Protein AF-A0A1G2KPU4-F1 (afdb_monomer_lite)

Radius of gyration: 21.18 Å; chains: 1; bounding box: 61×31×58 Å

Organism: NCBI:txid1802271

Secondary structure (DSSP, 8-state):
--EEEE-TTT--EEEE-HHHHHHHHHHT-PPPSS-HHHHHHHHHTT--SS--EEEE-TTT--EEEESS-SSS---EE-HHHHTSSSS-TTTT-----TTS-HHHHHHHHHHHS-EESSSEETTT-SS-TT-SSEE-SSSEE-SSSEES-SSEE--SSEES-SS-B--SSEES---

Structure (mmCIF, N/CA/C/O backbone):
data_AF-A0A1G2KPU4-F1
#
_entry.id   AF-A0A1G2KPU4-F1
#
loop_
_atom_site.group_PDB
_atom_site.id
_atom_site.type_symbol
_atom_site.label_atom_id
_atom_site.label_alt_id
_atom_site.label_comp_id
_atom_site.label_asym_id
_atom_site.label_entity_id
_atom_site.label_seq_id
_atom_site.pdbx_PDB_ins_code
_atom_site.Cartn_x
_atom_site.Cartn_y
_atom_site.Cartn_z
_atom_site.occupancy
_atom_site.B_iso_or_equiv
_atom_site.auth_seq_id
_atom_site.auth_comp_id
_atom_site.auth_asym_id
_atom_site.auth_atom_id
_atom_site.pdbx_PDB_model_num
ATOM 1 N N . MET A 1 1 ? -15.987 7.157 34.350 1.00 72.62 1 MET A N 1
ATOM 2 C CA . MET A 1 1 ? -16.069 5.725 34.696 1.00 72.62 1 MET A CA 1
ATOM 3 C C . MET A 1 1 ? -15.668 4.967 33.454 1.00 72.62 1 MET A C 1
ATOM 5 O O . MET A 1 1 ? -15.954 5.446 32.362 1.00 72.62 1 MET A O 1
ATOM 9 N N . ASP A 1 2 ? -14.951 3.875 33.635 1.00 86.25 2 ASP A N 1
ATOM 10 C CA . ASP A 1 2 ? -14.653 2.893 32.603 1.00 86.25 2 ASP A CA 1
ATOM 11 C C . ASP A 1 2 ? -15.949 2.252 32.074 1.00 86.25 2 ASP A C 1
ATOM 13 O O . ASP A 1 2 ? -16.926 2.089 32.810 1.00 86.25 2 ASP A O 1
ATOM 17 N N . GLU A 1 3 ? -15.985 1.920 30.781 1.00 93.69 3 GLU A N 1
ATOM 18 C CA . GLU A 1 3 ? -17.122 1.233 30.157 1.00 93.69 3 GLU A CA 1
ATOM 19 C C . GLU A 1 3 ? -16.647 -0.071 29.510 1.00 93.69 3 GLU A C 1
ATOM 21 O O . GLU A 1 3 ? -15.877 -0.061 28.548 1.00 93.69 3 GLU A O 1
ATOM 26 N N . THR A 1 4 ? -17.127 -1.211 30.010 1.00 95.25 4 THR A N 1
ATOM 27 C CA . THR A 1 4 ? -16.869 -2.514 29.383 1.00 95.25 4 THR A CA 1
ATOM 28 C C . THR A 1 4 ? -17.878 -2.771 28.265 1.00 95.25 4 THR A C 1
ATOM 30 O O . THR A 1 4 ? -19.088 -2.705 28.483 1.00 95.25 4 THR A O 1
ATOM 33 N N . ARG A 1 5 ? -17.389 -3.103 27.064 1.00 95.06 5 ARG A N 1
ATOM 34 C CA . ARG A 1 5 ? -18.209 -3.423 25.885 1.00 95.06 5 ARG A CA 1
ATOM 35 C C . ARG A 1 5 ? -17.838 -4.764 25.267 1.00 95.06 5 ARG A C 1
ATOM 37 O O . ARG A 1 5 ? -16.670 -5.135 25.209 1.00 95.06 5 ARG A O 1
ATOM 44 N N . VAL A 1 6 ? -18.825 -5.428 24.669 1.00 97.56 6 VAL A N 1
ATOM 45 C CA . VAL A 1 6 ? -18.619 -6.634 23.854 1.00 97.56 6 VAL A CA 1
ATOM 46 C C . VAL A 1 6 ? -18.159 -6.241 22.443 1.00 97.56 6 VAL A C 1
ATOM 48 O O . VAL A 1 6 ? -18.833 -5.484 21.740 1.00 97.56 6 VAL A O 1
ATOM 51 N N . CYS A 1 7 ? -17.032 -6.780 21.977 1.00 97.06 7 CYS A N 1
ATOM 52 C CA . CYS A 1 7 ? -16.531 -6.553 20.620 1.00 97.06 7 CYS A CA 1
ATOM 53 C C . CYS A 1 7 ? -17.465 -7.158 19.558 1.00 97.06 7 CYS A C 1
ATOM 55 O O . CYS A 1 7 ? -17.700 -8.368 19.534 1.00 97.06 7 CYS A O 1
ATOM 57 N N . GLN A 1 8 ? -17.918 -6.348 18.595 1.00 96.62 8 GLN A N 1
ATOM 58 C CA . GLN A 1 8 ? -18.812 -6.804 17.524 1.00 96.62 8 GLN A CA 1
ATOM 59 C C . GLN A 1 8 ? -18.224 -7.932 16.656 1.00 96.62 8 GLN A C 1
ATOM 61 O O . GLN A 1 8 ? -19.001 -8.741 16.146 1.00 96.62 8 GLN A O 1
ATOM 66 N N . ASN A 1 9 ? -16.893 -8.026 16.518 1.00 96.06 9 ASN A N 1
ATOM 67 C CA . ASN A 1 9 ? -16.217 -9.085 15.754 1.00 96.06 9 ASN A CA 1
ATOM 68 C C . ASN A 1 9 ? -16.028 -10.369 16.575 1.00 96.06 9 ASN A C 1
ATOM 70 O O . ASN A 1 9 ? -16.737 -11.348 16.379 1.00 96.06 9 ASN A O 1
ATOM 74 N N . CYS A 1 10 ? -15.069 -10.354 17.507 1.00 96.31 10 CYS A N 1
ATOM 75 C CA . CYS A 1 10 ? -14.606 -11.543 18.221 1.00 96.31 10 CYS A CA 1
ATOM 76 C C . CYS A 1 10 ? -15.441 -11.901 19.458 1.00 96.31 10 CYS A C 1
ATOM 78 O O . CYS A 1 10 ? -15.116 -12.875 20.128 1.00 96.31 10 CYS A O 1
ATOM 80 N N . LYS A 1 11 ? -16.476 -11.110 19.780 1.00 97.38 11 LYS A N 1
ATOM 81 C CA . LYS A 1 11 ? -17.383 -11.287 20.932 1.00 97.38 11 LYS A CA 1
ATOM 82 C C . LYS A 1 11 ? -16.705 -11.310 22.312 1.00 97.38 11 LYS A C 1
ATOM 84 O O . LYS A 1 11 ? -17.362 -11.620 23.293 1.00 97.38 11 LYS A O 1
ATOM 89 N N . LYS A 1 12 ? -15.418 -10.952 22.390 1.00 97.00 12 LYS A N 1
ATOM 90 C CA . LYS A 1 12 ? -14.693 -10.722 23.646 1.00 97.00 12 LYS A CA 1
ATOM 91 C C . LYS A 1 12 ? -15.025 -9.343 24.208 1.00 97.00 12 LYS A C 1
ATOM 93 O O . LYS A 1 12 ? -15.200 -8.397 23.434 1.00 97.00 12 LYS A O 1
ATOM 98 N N . ASP A 1 13 ? -15.017 -9.232 25.526 1.00 97.44 13 ASP A N 1
ATOM 99 C CA . ASP A 1 13 ? -15.120 -7.952 26.218 1.00 97.44 13 ASP A CA 1
ATOM 100 C C . ASP A 1 13 ? -13.850 -7.114 26.036 1.00 97.44 13 ASP A C 1
ATOM 102 O O . ASP A 1 13 ? -12.745 -7.637 25.856 1.00 97.44 13 ASP A O 1
ATOM 106 N N . PHE A 1 14 ? -14.014 -5.795 26.056 1.00 96.81 14 PHE A N 1
ATOM 107 C CA . PHE A 1 14 ? -12.927 -4.828 26.116 1.00 96.81 14 PHE A CA 1
ATOM 108 C C . PHE A 1 14 ? -13.372 -3.594 26.903 1.00 96.81 14 PHE A C 1
ATOM 110 O O . PHE A 1 14 ? -14.533 -3.191 26.835 1.00 96.81 14 PHE A O 1
ATOM 117 N N . VAL A 1 15 ? -12.437 -2.998 27.637 1.00 96.00 15 VAL A N 1
ATOM 118 C CA . VAL A 1 15 ? -12.658 -1.765 28.396 1.00 96.00 15 VAL A CA 1
ATOM 119 C C . VAL A 1 15 ? -12.405 -0.558 27.490 1.00 96.00 15 VAL A C 1
ATOM 121 O O . VAL A 1 15 ? -11.529 -0.596 26.619 1.00 96.00 15 VAL A O 1
ATOM 124 N N . ILE A 1 16 ? -13.200 0.492 27.676 1.00 94.12 16 ILE A N 1
ATOM 125 C CA . ILE A 1 16 ? -12.933 1.849 27.200 1.00 94.12 16 ILE A CA 1
ATOM 126 C C . ILE A 1 16 ? -12.652 2.695 28.439 1.00 94.12 16 ILE A C 1
ATOM 128 O O . ILE A 1 16 ? -13.502 2.789 29.329 1.00 94.12 16 ILE A O 1
ATOM 132 N N . GLU A 1 17 ? -11.460 3.280 28.501 1.00 94.25 17 GLU A N 1
ATOM 133 C CA . GLU A 1 17 ? -11.022 4.061 29.658 1.00 94.25 17 GLU A CA 1
ATOM 134 C C . GLU A 1 17 ? -11.711 5.440 29.694 1.00 94.25 17 GLU A C 1
ATOM 136 O O . GLU A 1 17 ? -12.106 5.961 28.647 1.00 94.25 17 GLU A O 1
ATOM 141 N N . PRO A 1 18 ? -11.834 6.100 30.861 1.00 93.44 18 PRO A N 1
ATOM 142 C CA . PRO A 1 18 ? -12.379 7.459 30.946 1.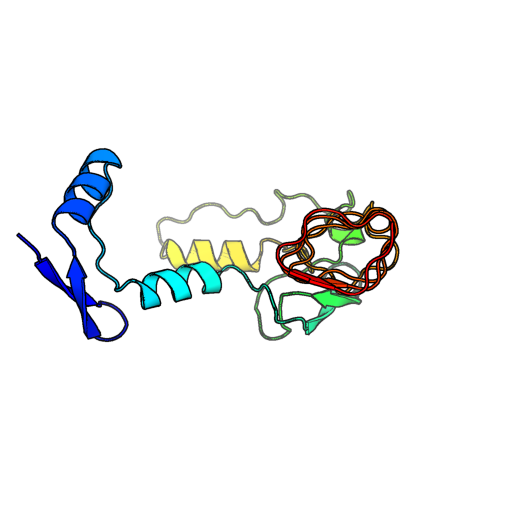00 93.44 18 PRO A CA 1
ATOM 143 C C . PRO A 1 18 ? -11.703 8.455 29.985 1.00 93.44 18 PRO A C 1
ATOM 145 O O . PRO A 1 18 ? -12.382 9.272 29.361 1.00 93.44 18 PRO A O 1
ATOM 148 N N . ASP A 1 19 ? -10.384 8.342 29.816 1.00 94.12 19 ASP A N 1
ATOM 149 C CA . ASP A 1 19 ? -9.586 9.214 28.949 1.00 94.12 19 ASP A CA 1
ATOM 150 C C . ASP A 1 19 ? -9.819 8.944 27.450 1.00 94.12 19 ASP A C 1
ATOM 152 O O . ASP A 1 19 ? -9.744 9.868 26.634 1.00 94.12 19 ASP A O 1
ATOM 156 N N . ASP A 1 20 ? -10.183 7.709 27.074 1.00 92.12 20 ASP A N 1
ATOM 157 C CA . ASP A 1 20 ? -10.575 7.381 25.699 1.00 92.12 20 ASP A CA 1
ATOM 158 C C . ASP A 1 20 ? -11.829 8.176 25.289 1.00 92.12 20 ASP A C 1
ATOM 160 O O . ASP A 1 20 ? -11.913 8.669 24.162 1.00 92.12 20 ASP A O 1
ATOM 164 N N . PHE A 1 21 ? -12.804 8.342 26.193 1.00 93.31 21 PHE A N 1
ATOM 165 C CA . PHE A 1 21 ? -14.018 9.119 25.910 1.00 93.31 21 PHE A CA 1
ATOM 166 C C . PHE A 1 21 ? -13.716 10.595 25.648 1.00 93.31 21 PHE A C 1
ATOM 168 O O . PHE A 1 21 ? -14.248 11.156 24.688 1.00 93.31 21 PHE A O 1
ATOM 175 N N . LEU A 1 22 ? -12.812 11.195 26.430 1.00 93.31 22 LEU A N 1
ATOM 176 C CA . LEU A 1 22 ? -12.344 12.568 26.211 1.00 93.31 22 LEU A CA 1
ATOM 177 C C . LEU A 1 22 ? -11.650 12.713 24.847 1.00 93.31 22 LEU A C 1
ATOM 179 O O . LEU A 1 22 ? -11.838 13.714 24.150 1.00 93.31 22 LEU A O 1
ATOM 183 N N . PHE A 1 23 ? -10.885 11.700 24.422 1.00 93.75 23 PHE A N 1
ATOM 184 C CA . PHE A 1 23 ? -10.302 11.659 23.081 1.00 93.75 23 PHE A CA 1
ATOM 185 C C . PHE A 1 23 ? -11.377 11.570 21.983 1.00 93.75 23 PHE A C 1
ATOM 187 O O . PHE A 1 23 ? -11.326 12.341 21.020 1.00 93.75 23 PHE A O 1
ATOM 194 N N . TYR A 1 24 ? -12.366 10.679 22.114 1.00 93.75 24 TYR A N 1
ATOM 195 C CA . TYR A 1 24 ? -13.431 10.519 21.115 1.00 93.75 24 TYR A CA 1
ATOM 196 C C . TYR A 1 24 ? -14.312 11.772 20.985 1.00 93.75 24 TYR A C 1
ATOM 198 O O . TYR A 1 24 ? -14.604 12.189 19.861 1.00 93.75 24 TYR A O 1
ATOM 206 N N . GLU A 1 25 ? -14.660 12.424 22.100 1.00 94.00 25 GLU A N 1
ATOM 207 C CA . GLU A 1 25 ? -15.387 13.701 22.109 1.00 94.00 25 GLU A CA 1
ATOM 208 C C . GLU A 1 25 ? -14.584 14.809 21.411 1.00 94.00 25 GLU A C 1
ATOM 210 O O . GLU A 1 25 ? -15.086 15.450 20.483 1.00 94.00 25 GLU A O 1
ATOM 215 N N . LYS A 1 26 ? -13.306 14.983 21.781 1.00 95.62 26 LYS A N 1
ATOM 216 C CA . LYS A 1 26 ? -12.406 15.977 21.172 1.00 95.62 26 LYS A CA 1
ATOM 217 C C . LYS A 1 26 ? -12.256 15.783 19.661 1.00 95.62 26 LYS A C 1
ATOM 219 O O . LYS A 1 26 ? -12.234 16.762 18.915 1.00 95.62 26 LYS A O 1
ATOM 224 N N . MET A 1 27 ? -12.168 14.532 19.210 1.00 96.25 27 MET A N 1
ATOM 225 C CA . MET A 1 27 ? -12.073 14.174 17.790 1.00 96.25 27 MET A CA 1
ATOM 226 C C . MET A 1 27 ? -13.432 14.170 17.065 1.00 96.25 27 MET A C 1
ATOM 228 O O . MET A 1 27 ? -13.456 14.018 15.845 1.00 96.25 27 MET A O 1
ATOM 232 N N . LYS A 1 28 ? -14.551 14.348 17.785 1.00 95.12 28 LYS A N 1
ATOM 233 C CA . LYS A 1 28 ? -15.936 14.267 17.281 1.00 95.12 28 LYS A CA 1
ATOM 234 C C . LYS A 1 28 ? -16.248 12.950 16.556 1.00 95.12 28 LYS A C 1
ATOM 236 O O . LYS A 1 28 ? -16.930 12.938 15.531 1.00 95.12 28 LYS A O 1
ATOM 241 N N . VAL A 1 29 ? -15.759 11.834 17.098 1.00 93.62 29 VAL A N 1
ATOM 242 C CA . VAL A 1 29 ? -15.986 10.476 16.569 1.00 93.62 29 VAL A CA 1
ATOM 243 C C . VAL A 1 29 ? -16.719 9.601 17.592 1.00 93.62 29 VAL A C 1
ATOM 245 O O . VAL A 1 29 ? -16.573 9.816 18.793 1.00 93.62 29 VAL A O 1
ATOM 248 N N . PRO A 1 30 ? -17.502 8.595 17.164 1.00 93.75 30 PRO A N 1
ATOM 249 C CA . PRO A 1 30 ? -18.138 7.670 18.095 1.00 93.75 30 PRO A CA 1
ATOM 250 C C . PRO A 1 30 ? -17.113 6.749 18.772 1.00 93.75 30 PRO A C 1
ATOM 252 O O . PRO A 1 30 ? -16.160 6.278 18.145 1.00 93.75 30 PRO A O 1
ATOM 255 N N . ALA A 1 31 ? -17.362 6.428 20.043 1.00 93.38 31 ALA A N 1
ATOM 256 C CA . ALA A 1 31 ? -16.599 5.429 20.785 1.00 93.38 31 ALA A CA 1
ATOM 257 C C . ALA A 1 31 ? -16.684 4.036 20.110 1.00 93.38 31 ALA A C 1
ATOM 259 O O . ALA A 1 31 ? -17.725 3.680 19.547 1.00 93.38 31 ALA A O 1
ATOM 260 N N . PRO A 1 32 ? -15.615 3.220 20.156 1.00 94.44 32 PRO A N 1
ATOM 261 C CA . PRO A 1 32 ? -15.492 2.007 19.356 1.00 94.44 32 PRO A CA 1
ATOM 262 C C . PRO A 1 32 ? -16.517 0.926 19.719 1.00 94.44 32 PRO A C 1
ATOM 264 O O . PRO A 1 32 ? -16.892 0.741 20.876 1.00 94.44 32 PRO A O 1
ATOM 267 N N . THR A 1 33 ? -16.892 0.141 18.707 1.00 95.50 33 THR A N 1
ATOM 268 C CA . THR A 1 33 ? -17.674 -1.103 18.842 1.00 95.50 33 THR A CA 1
ATOM 269 C 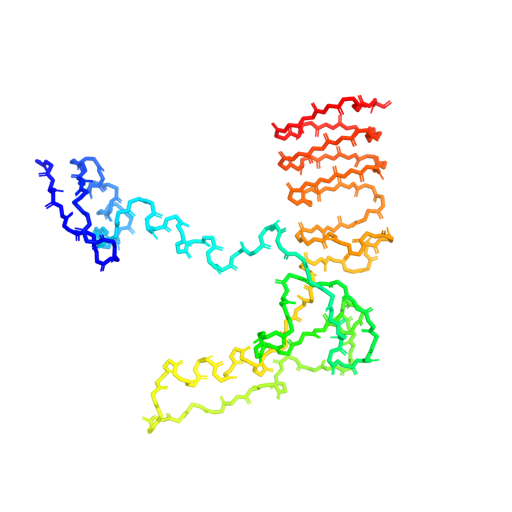C . THR A 1 33 ? -16.828 -2.369 18.617 1.00 95.50 33 THR A C 1
ATOM 271 O O . THR A 1 33 ? -17.338 -3.490 18.627 1.00 95.50 33 THR A O 1
ATOM 274 N N . PHE A 1 34 ? -15.517 -2.202 18.410 1.00 96.19 34 PHE A N 1
ATOM 275 C CA . PHE A 1 34 ? -14.537 -3.266 18.176 1.00 96.19 34 PHE A CA 1
ATOM 276 C C . PHE A 1 34 ? -13.349 -3.078 19.126 1.00 96.19 34 PHE A C 1
ATOM 278 O O . PHE A 1 34 ? -12.832 -1.963 19.252 1.00 96.19 34 PHE A O 1
ATOM 285 N N . CYS A 1 35 ? -12.868 -4.167 19.731 1.00 95.69 35 CYS A N 1
ATOM 286 C CA . CYS A 1 35 ? -11.666 -4.145 20.565 1.00 95.69 35 CYS A CA 1
ATOM 287 C C . CYS A 1 35 ? -10.429 -3.664 19.777 1.00 95.69 35 CYS A C 1
ATOM 289 O O . CYS A 1 35 ? -10.415 -3.659 18.540 1.00 95.69 35 CYS A O 1
ATOM 291 N N . SER A 1 36 ? -9.383 -3.249 20.494 1.00 94.00 36 SER A N 1
ATOM 292 C CA . SER A 1 36 ? -8.115 -2.750 19.931 1.00 94.00 36 SER A CA 1
ATOM 293 C C . SER A 1 36 ? -7.530 -3.675 18.853 1.00 94.00 36 SER A C 1
ATOM 295 O O . SER A 1 36 ? -7.240 -3.213 17.749 1.00 94.00 36 SER A O 1
ATOM 297 N N . GLU A 1 37 ? -7.447 -4.975 19.138 1.00 94.19 37 GLU A N 1
ATOM 298 C CA . GLU A 1 37 ? -6.953 -6.019 18.231 1.00 94.19 37 GLU A CA 1
ATOM 299 C C . GLU A 1 37 ? -7.799 -6.130 16.950 1.00 94.19 37 GLU A C 1
ATOM 301 O O . GLU A 1 37 ? -7.270 -6.066 15.843 1.00 94.19 37 GLU A O 1
ATOM 306 N N . CYS A 1 38 ? -9.130 -6.200 17.056 1.00 94.88 38 CYS A N 1
ATOM 307 C CA . CYS A 1 38 ? -9.994 -6.282 15.872 1.00 94.88 38 CYS A CA 1
ATOM 308 C C . CYS A 1 38 ? -9.979 -4.990 15.035 1.00 94.88 38 CYS A C 1
ATOM 310 O O . CYS A 1 38 ? -10.099 -5.051 13.809 1.00 94.88 38 CYS A O 1
ATOM 312 N N . ARG A 1 39 ? -9.793 -3.821 15.667 1.00 91.62 39 ARG A N 1
ATOM 313 C CA . ARG A 1 39 ? -9.530 -2.559 14.951 1.00 91.62 39 ARG A CA 1
ATOM 314 C C . ARG A 1 39 ? -8.176 -2.595 14.233 1.00 91.62 39 ARG A C 1
ATOM 316 O O . ARG A 1 39 ? -8.077 -2.071 13.128 1.00 91.62 39 ARG A O 1
ATOM 323 N N . LEU A 1 40 ? -7.158 -3.223 14.822 1.00 89.56 40 LEU A N 1
ATOM 324 C CA . LEU A 1 40 ? -5.831 -3.385 14.223 1.00 89.56 40 LEU A CA 1
ATOM 325 C C . LEU A 1 40 ? -5.863 -4.316 13.003 1.00 89.56 40 LEU A C 1
ATOM 327 O O . LEU A 1 40 ? -5.415 -3.913 11.933 1.00 89.56 40 LEU A O 1
ATOM 331 N N . VAL A 1 41 ? -6.489 -5.492 13.123 1.00 88.75 41 VAL A N 1
ATOM 332 C CA . VAL A 1 41 ? -6.694 -6.430 12.002 1.00 88.75 41 VAL A CA 1
ATOM 333 C C . VAL A 1 41 ? -7.424 -5.751 10.841 1.00 88.75 41 VAL A C 1
ATOM 335 O O . VAL A 1 41 ? -7.005 -5.880 9.696 1.00 88.75 41 VAL A O 1
ATOM 338 N N . ARG A 1 42 ? -8.470 -4.958 11.116 1.00 88.25 42 ARG A N 1
ATOM 339 C CA . ARG A 1 42 ? -9.191 -4.200 10.076 1.00 88.25 42 ARG A CA 1
ATOM 340 C C . ARG A 1 42 ? -8.333 -3.161 9.353 1.00 88.25 42 ARG A C 1
ATOM 342 O O . ARG A 1 42 ? -8.554 -2.952 8.167 1.00 88.25 42 ARG A O 1
ATOM 349 N N . ARG A 1 43 ? -7.378 -2.521 10.037 1.00 84.69 43 ARG A N 1
ATOM 350 C CA . ARG A 1 43 ? -6.426 -1.594 9.398 1.00 84.69 43 ARG A CA 1
ATOM 351 C C . ARG A 1 43 ? -5.454 -2.344 8.485 1.00 84.69 43 ARG A C 1
ATOM 353 O O . ARG A 1 43 ? -5.262 -1.929 7.350 1.00 84.69 43 ARG A O 1
ATOM 360 N N . PHE A 1 44 ? -4.912 -3.473 8.943 1.00 78.88 44 PHE A N 1
ATOM 361 C CA . PHE A 1 44 ? -3.995 -4.290 8.141 1.00 78.88 44 PHE A CA 1
ATOM 362 C C . PHE A 1 44 ? -4.677 -5.069 7.005 1.00 78.88 44 PHE A C 1
ATOM 364 O O . PHE A 1 44 ? -4.029 -5.361 6.009 1.00 78.88 44 PHE A O 1
ATOM 371 N N . ALA A 1 45 ? -5.983 -5.342 7.080 1.00 80.50 45 ALA A N 1
ATOM 372 C CA . ALA A 1 45 ? -6.722 -6.031 6.015 1.00 80.50 45 ALA A CA 1
ATOM 373 C C . ALA A 1 45 ? -6.673 -5.309 4.650 1.00 80.50 45 ALA A C 1
ATOM 375 O O . ALA A 1 45 ? -6.773 -5.960 3.615 1.00 80.50 45 ALA A O 1
ATOM 376 N N . TRP A 1 46 ? -6.493 -3.983 4.646 1.00 73.38 46 TRP A N 1
ATOM 377 C CA . TRP A 1 46 ? -6.339 -3.170 3.431 1.00 73.38 46 TRP A CA 1
ATOM 378 C C . TRP A 1 46 ? -4.878 -2.935 3.028 1.00 73.38 46 TRP A C 1
ATOM 380 O O . TRP A 1 46 ? -4.622 -2.344 1.982 1.00 73.38 46 TRP A O 1
ATOM 390 N N . ARG A 1 47 ? -3.911 -3.371 3.846 1.00 71.12 47 ARG A N 1
ATOM 391 C CA . ARG A 1 47 ? -2.484 -3.116 3.639 1.00 71.12 47 ARG A CA 1
ATOM 392 C C . ARG A 1 47 ? -1.703 -4.423 3.673 1.00 71.12 47 ARG A C 1
ATOM 394 O O . ARG A 1 47 ? -1.252 -4.881 4.719 1.00 71.12 47 ARG A O 1
ATOM 401 N N . ASN A 1 48 ? -1.518 -5.012 2.497 1.00 71.19 48 ASN A N 1
ATOM 402 C CA . ASN A 1 48 ? -0.675 -6.187 2.355 1.00 71.19 48 ASN A CA 1
ATOM 403 C C . ASN A 1 48 ? 0.810 -5.784 2.314 1.00 71.19 48 ASN A C 1
ATOM 405 O O . ASN A 1 48 ? 1.378 -5.521 1.258 1.00 71.19 48 ASN A O 1
ATOM 409 N N . GLU A 1 49 ? 1.418 -5.716 3.497 1.00 65.50 49 GLU A N 1
ATOM 410 C CA . GLU A 1 49 ? 2.818 -5.320 3.704 1.00 65.50 49 GLU A CA 1
ATOM 411 C C . GLU A 1 49 ? 3.837 -6.445 3.443 1.00 65.50 49 GLU A C 1
ATOM 413 O O . GLU A 1 49 ? 5.035 -6.170 3.421 1.00 65.50 49 GLU A O 1
ATOM 418 N N . LYS A 1 50 ? 3.389 -7.710 3.334 1.00 66.19 50 LYS A N 1
ATOM 419 C CA . LYS A 1 50 ? 4.269 -8.895 3.463 1.00 66.19 50 LYS A CA 1
ATOM 420 C C . LYS A 1 50 ? 4.022 -10.038 2.473 1.00 66.19 50 LYS A C 1
ATOM 422 O O . LYS A 1 50 ? 4.899 -10.882 2.320 1.00 66.19 50 LYS A O 1
ATOM 427 N N . SER A 1 51 ? 2.860 -10.109 1.824 1.00 81.12 51 SER A N 1
ATOM 428 C CA . SER A 1 51 ? 2.514 -11.225 0.930 1.00 81.12 51 SER A CA 1
ATOM 429 C C . SER A 1 51 ? 2.654 -10.796 -0.526 1.00 81.12 51 SER A C 1
ATOM 431 O O . SER A 1 51 ? 1.954 -9.892 -0.974 1.00 81.12 51 SER A O 1
ATOM 433 N N . LEU A 1 52 ? 3.532 -11.458 -1.275 1.00 87.00 52 LEU A N 1
ATOM 434 C CA . LEU A 1 52 ? 3.760 -11.192 -2.694 1.00 87.00 52 LEU A CA 1
ATOM 435 C C . LEU A 1 52 ? 3.412 -12.429 -3.523 1.00 87.00 52 LEU A C 1
ATOM 437 O O . LEU A 1 52 ? 3.688 -13.563 -3.129 1.00 87.00 52 LEU A O 1
ATOM 441 N N . TYR A 1 53 ? 2.830 -12.205 -4.694 1.00 89.94 53 TYR A N 1
ATOM 442 C CA . TYR A 1 53 ? 2.283 -13.233 -5.568 1.00 89.94 53 TYR A CA 1
ATOM 443 C C . TYR A 1 53 ? 2.783 -13.042 -6.998 1.00 89.94 53 TYR A C 1
ATOM 445 O O . TYR A 1 53 ? 2.928 -11.920 -7.478 1.00 89.94 53 TYR A O 1
ATOM 453 N N . LYS A 1 54 ? 3.011 -14.147 -7.713 1.00 91.44 54 LYS A N 1
ATOM 454 C CA . LYS A 1 54 ? 3.301 -14.112 -9.152 1.00 91.44 54 LYS A CA 1
ATOM 455 C C . LYS A 1 54 ? 1.991 -14.114 -9.931 1.00 91.44 54 LYS A C 1
ATOM 457 O O . LYS A 1 54 ? 1.231 -15.077 -9.823 1.00 91.44 54 LYS A O 1
ATOM 462 N N . ARG A 1 55 ? 1.750 -13.105 -10.766 1.00 93.12 55 ARG A N 1
ATOM 463 C CA . ARG A 1 55 ? 0.613 -13.060 -11.704 1.00 93.12 55 ARG A CA 1
ATOM 464 C C . ARG A 1 55 ? 1.043 -12.546 -13.074 1.00 93.12 55 ARG A C 1
ATOM 466 O O . ARG A 1 55 ? 2.214 -12.241 -13.282 1.00 93.12 55 ARG A O 1
ATOM 473 N N . LEU A 1 56 ? 0.121 -12.520 -14.028 1.00 95.00 56 LEU A N 1
ATOM 474 C CA . LEU A 1 56 ? 0.324 -11.772 -15.265 1.00 95.00 56 LEU A CA 1
ATOM 475 C C . LEU A 1 56 ? -0.169 -10.338 -15.040 1.00 95.00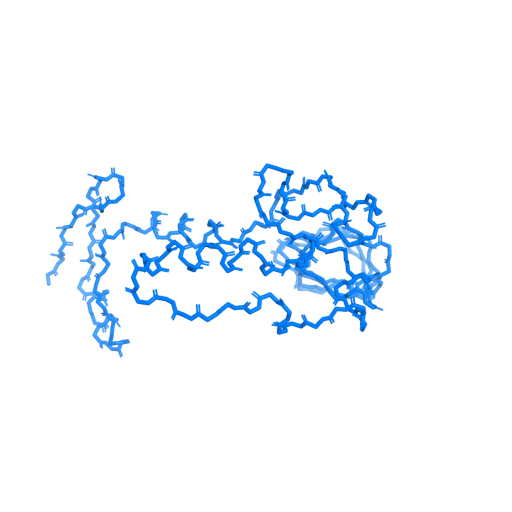 56 LEU A C 1
ATOM 477 O O . LEU A 1 56 ? -1.078 -10.109 -14.244 1.00 95.00 56 LEU A O 1
ATOM 481 N N . CYS A 1 57 ? 0.450 -9.381 -15.722 1.00 93.88 57 CYS A N 1
ATOM 482 C CA . CYS A 1 57 ? -0.107 -8.051 -15.904 1.00 93.88 57 CYS A CA 1
ATOM 483 C C . CYS A 1 57 ? -1.337 -8.171 -16.803 1.00 93.88 57 CYS A C 1
ATOM 485 O O . CYS A 1 57 ? -1.196 -8.562 -17.965 1.00 93.88 57 CYS A O 1
ATOM 487 N N . ASP A 1 58 ? -2.507 -7.770 -16.315 1.00 93.31 58 ASP A N 1
ATOM 488 C CA . ASP A 1 58 ? -3.763 -7.939 -17.061 1.00 93.31 58 ASP A CA 1
ATOM 489 C C . ASP A 1 58 ? -3.857 -7.026 -18.298 1.00 93.31 58 ASP A C 1
ATOM 491 O O . ASP A 1 58 ? -4.740 -7.194 -19.132 1.00 93.31 58 ASP A O 1
ATOM 495 N N . LYS A 1 59 ? -2.911 -6.086 -18.454 1.00 93.00 59 LYS A N 1
ATOM 496 C CA . LYS A 1 59 ? -2.806 -5.199 -19.620 1.00 93.00 59 LYS A CA 1
ATOM 497 C C . LYS A 1 59 ? -1.890 -5.720 -20.726 1.00 93.00 59 LYS A C 1
ATOM 499 O O . LYS A 1 59 ? -2.242 -5.652 -21.896 1.00 93.00 59 LYS A O 1
ATOM 504 N N . CYS A 1 60 ? -0.686 -6.179 -20.375 1.00 94.69 60 CYS A N 1
ATOM 505 C CA . CYS A 1 60 ? 0.356 -6.534 -21.352 1.00 94.69 60 CYS A CA 1
ATOM 506 C C . CYS A 1 60 ? 0.772 -8.009 -21.326 1.00 94.69 60 CYS A C 1
ATOM 508 O O . CYS A 1 60 ? 1.718 -8.382 -22.018 1.00 94.69 60 CYS A O 1
ATOM 510 N N . GLY A 1 61 ? 0.137 -8.840 -20.496 1.00 93.75 61 GLY A N 1
ATOM 511 C CA . GLY A 1 61 ? 0.411 -10.276 -20.383 1.00 93.75 61 GLY A CA 1
ATOM 512 C C . GLY A 1 61 ? 1.777 -10.644 -19.789 1.00 93.75 61 GLY A C 1
ATOM 513 O O . GLY A 1 61 ? 2.026 -11.821 -19.539 1.00 93.75 61 GLY A O 1
ATOM 514 N N . LYS A 1 62 ? 2.670 -9.676 -19.531 1.00 94.62 62 LYS A N 1
ATOM 515 C CA . LYS A 1 62 ? 3.980 -9.925 -18.908 1.00 94.62 62 LYS A CA 1
ATOM 516 C C . LYS A 1 62 ? 3.804 -10.486 -17.496 1.00 94.62 62 LYS A C 1
ATOM 518 O O . LYS A 1 62 ? 3.000 -9.966 -16.725 1.00 94.62 62 LYS A O 1
ATOM 523 N N . GLY A 1 63 ? 4.578 -11.511 -17.146 1.00 93.56 63 GLY A N 1
ATOM 524 C CA . GLY A 1 63 ? 4.645 -12.015 -15.774 1.00 93.56 63 GLY A CA 1
ATOM 525 C C . GLY A 1 63 ? 5.243 -10.973 -14.827 1.00 93.56 63 GLY A C 1
ATOM 526 O O . GLY A 1 63 ? 6.222 -10.321 -15.180 1.00 93.56 63 GLY A O 1
ATOM 527 N N . ILE A 1 64 ? 4.647 -10.823 -13.643 1.00 92.06 64 ILE A N 1
ATOM 528 C CA . ILE A 1 64 ? 5.022 -9.843 -12.618 1.00 92.06 64 ILE A CA 1
ATOM 529 C C . ILE A 1 64 ? 4.854 -10.389 -11.200 1.00 92.06 64 ILE A C 1
ATOM 531 O O . ILE A 1 64 ? 4.129 -11.359 -10.961 1.00 92.06 64 ILE A O 1
ATOM 535 N N . VAL A 1 65 ? 5.498 -9.707 -10.255 1.00 90.31 65 VAL A N 1
ATOM 536 C CA . VAL A 1 65 ? 5.223 -9.797 -8.818 1.00 90.31 65 VAL A CA 1
ATOM 537 C C . VAL A 1 65 ? 4.134 -8.778 -8.458 1.00 90.31 65 VAL A C 1
ATOM 539 O O . VAL A 1 65 ? 4.029 -7.730 -9.094 1.00 90.31 65 VAL A O 1
ATOM 542 N N . SER A 1 66 ? 3.298 -9.091 -7.469 1.00 89.62 66 SER A N 1
ATOM 543 C CA . SER A 1 66 ? 2.239 -8.205 -6.987 1.00 89.62 66 SER A CA 1
ATOM 544 C C . SER A 1 66 ? 1.892 -8.459 -5.517 1.00 89.62 66 SER A C 1
ATOM 546 O O . SER A 1 66 ? 1.934 -9.605 -5.075 1.00 89.62 66 SER A O 1
ATOM 548 N N . VAL A 1 67 ? 1.428 -7.443 -4.782 1.00 89.75 67 VAL A N 1
ATOM 549 C CA . VAL A 1 67 ? 0.720 -7.619 -3.492 1.00 89.75 67 VAL A CA 1
ATOM 550 C C . VAL A 1 67 ? -0.695 -8.198 -3.647 1.00 89.75 67 VAL A C 1
ATOM 552 O O . VAL A 1 67 ? -1.388 -8.425 -2.655 1.00 89.75 67 VAL A O 1
ATOM 555 N N . PHE A 1 68 ? -1.136 -8.465 -4.875 1.00 89.81 68 PHE A N 1
ATOM 556 C CA . PHE A 1 68 ? -2.436 -9.036 -5.202 1.00 89.81 68 PHE A CA 1
ATOM 557 C C . PHE A 1 68 ? -2.271 -10.450 -5.764 1.00 89.81 68 PHE A C 1
ATOM 559 O O . PHE A 1 68 ? -1.486 -10.678 -6.686 1.00 89.81 68 PHE A O 1
ATOM 566 N N . SER A 1 69 ? -3.015 -11.406 -5.204 1.00 89.31 69 SER A N 1
ATOM 567 C CA . SER A 1 69 ? -2.940 -12.819 -5.588 1.00 89.31 69 SER A CA 1
ATOM 568 C C . SER A 1 69 ? -3.577 -13.090 -6.960 1.00 89.31 69 SER A C 1
ATOM 570 O O . SER A 1 69 ? -3.937 -12.148 -7.663 1.00 89.31 69 SER A O 1
ATOM 572 N N . LYS A 1 70 ? -3.689 -14.348 -7.408 1.00 87.62 70 LYS A N 1
ATOM 573 C CA . LYS A 1 70 ? -4.415 -14.666 -8.662 1.00 87.62 70 LYS A CA 1
ATOM 574 C C . LYS A 1 70 ? -5.913 -14.874 -8.443 1.00 87.62 70 LYS A C 1
ATOM 576 O O . LYS A 1 70 ? -6.691 -14.799 -9.381 1.00 87.62 70 LYS A O 1
ATOM 581 N N . GLU A 1 71 ? -6.287 -15.163 -7.204 1.00 88.31 71 GLU A N 1
ATOM 582 C CA . GLU A 1 71 ? -7.640 -15.472 -6.745 1.00 88.31 71 GLU A CA 1
ATOM 583 C C . GLU A 1 71 ? -8.446 -14.199 -6.448 1.00 88.31 71 GLU A C 1
ATOM 585 O O . GLU A 1 71 ? -9.657 -14.257 -6.255 1.00 88.31 71 GLU A O 1
ATOM 590 N N . THR A 1 72 ? -7.781 -13.042 -6.395 1.00 85.75 72 THR A N 1
ATOM 591 C CA . THR A 1 72 ? -8.449 -11.746 -6.288 1.00 85.75 72 THR A CA 1
ATOM 592 C C . THR A 1 72 ? -9.043 -11.323 -7.629 1.00 85.75 72 THR A C 1
ATOM 594 O O . THR A 1 72 ? -8.390 -11.374 -8.667 1.00 85.75 72 THR A O 1
ATOM 597 N N . GLU A 1 73 ? -10.280 -10.839 -7.583 1.00 86.75 73 GLU A N 1
ATOM 598 C CA . GLU A 1 73 ? -11.048 -10.353 -8.735 1.00 86.75 73 GLU A CA 1
ATOM 599 C C . GLU A 1 73 ? -10.617 -8.940 -9.188 1.00 86.75 73 GLU A C 1
ATOM 601 O O . GLU A 1 73 ? -11.321 -8.294 -9.960 1.00 86.75 73 GLU A O 1
ATOM 606 N N . LEU A 1 74 ? -9.488 -8.429 -8.679 1.00 89.38 74 LEU A N 1
ATOM 607 C CA . LEU A 1 74 ? -8.924 -7.140 -9.073 1.00 89.38 74 LEU A CA 1
ATOM 608 C C . LEU A 1 74 ? -8.170 -7.256 -10.402 1.00 89.38 74 LEU A C 1
ATOM 610 O O . LEU A 1 74 ? -7.311 -8.131 -10.578 1.00 89.38 74 LEU A O 1
ATOM 614 N N . THR A 1 75 ? -8.429 -6.295 -11.286 1.00 91.62 75 THR A N 1
ATOM 615 C CA . THR A 1 75 ? -7.584 -6.001 -12.450 1.00 91.62 75 THR A CA 1
ATOM 616 C C . THR A 1 75 ? -6.263 -5.405 -11.963 1.00 91.62 75 THR A C 1
ATOM 618 O O . THR A 1 75 ? -6.272 -4.440 -11.204 1.00 91.62 75 THR A O 1
ATOM 621 N N . VAL A 1 76 ? -5.116 -5.946 -12.374 1.00 93.50 76 VAL A N 1
ATOM 622 C CA . VAL A 1 76 ? -3.795 -5.551 -11.862 1.00 93.50 76 VAL A CA 1
ATOM 623 C C . VAL A 1 76 ? -2.801 -5.287 -12.989 1.00 93.50 76 VAL A C 1
ATOM 625 O O . VAL A 1 76 ? -2.495 -6.150 -13.817 1.00 93.50 76 VAL A O 1
ATOM 628 N N . TYR A 1 77 ? -2.231 -4.084 -12.986 1.00 93.25 77 TYR A N 1
ATOM 629 C CA . TYR A 1 77 ? -1.259 -3.635 -13.978 1.00 93.25 77 TYR A CA 1
ATOM 630 C C . TYR A 1 77 ? 0.153 -3.591 -13.401 1.00 93.25 77 TYR A C 1
ATOM 632 O O . TYR A 1 77 ? 0.384 -3.111 -12.292 1.00 93.25 77 TYR A O 1
ATOM 640 N N . CYS A 1 78 ? 1.126 -4.040 -14.193 1.00 92.19 78 CYS A N 1
ATOM 641 C CA . CYS A 1 78 ? 2.530 -3.784 -13.905 1.00 92.19 78 CYS A CA 1
ATOM 642 C C . CYS A 1 78 ? 2.820 -2.281 -13.931 1.00 92.19 78 CYS A C 1
ATOM 644 O O . CYS A 1 78 ? 2.165 -1.534 -14.662 1.00 92.19 78 CYS A O 1
ATOM 646 N N . GLY A 1 79 ? 3.848 -1.863 -13.197 1.00 89.81 79 GLY A N 1
ATOM 647 C CA . GLY A 1 79 ? 4.302 -0.476 -13.139 1.00 89.81 79 GLY A CA 1
ATOM 648 C C . GLY A 1 79 ? 4.334 0.250 -14.492 1.00 89.81 79 GLY A C 1
ATOM 649 O O . GLY A 1 79 ? 3.655 1.265 -14.642 1.00 89.81 79 GLY A O 1
ATOM 650 N N . PRO A 1 80 ? 5.015 -0.290 -15.525 1.00 90.19 80 PRO A N 1
ATOM 651 C CA . PRO A 1 80 ? 5.093 0.377 -16.825 1.00 90.19 80 PRO A CA 1
ATOM 652 C C . PRO A 1 80 ? 3.739 0.503 -17.537 1.00 90.19 80 PRO A C 1
ATOM 654 O O . PRO A 1 80 ? 3.544 1.414 -18.327 1.00 90.19 80 PRO A O 1
ATOM 657 N N . CYS A 1 81 ? 2.792 -0.402 -17.277 1.00 91.81 81 CYS A N 1
ATOM 658 C CA . CYS A 1 81 ? 1.440 -0.338 -17.841 1.00 91.81 81 CYS A CA 1
ATOM 659 C C . CYS A 1 81 ? 0.533 0.637 -17.091 1.00 91.81 81 CYS A C 1
ATOM 661 O O . CYS A 1 81 ? -0.300 1.293 -17.722 1.00 91.81 81 CYS A O 1
ATOM 663 N N . TRP A 1 82 ? 0.706 0.722 -15.773 1.00 91.81 82 TRP A N 1
ATOM 664 C CA . TRP A 1 82 ? 0.015 1.654 -14.891 1.00 91.81 82 TRP A CA 1
ATOM 665 C C . TRP A 1 82 ? 0.412 3.107 -15.173 1.00 91.81 82 TRP A C 1
ATOM 667 O O . TRP A 1 82 ? -0.458 3.952 -15.345 1.00 91.81 82 TRP A O 1
ATOM 677 N N . TRP A 1 83 ? 1.708 3.387 -15.316 1.00 88.56 83 TRP A N 1
ATOM 678 C CA . TRP A 1 83 ? 2.237 4.734 -15.574 1.00 88.56 83 TRP A CA 1
ATOM 679 C C . TRP A 1 83 ? 2.352 5.096 -17.068 1.00 88.56 83 TRP A C 1
ATOM 681 O O . TRP A 1 83 ? 3.094 6.008 -17.417 1.00 88.56 83 TRP A O 1
ATOM 691 N N . SER A 1 84 ? 1.653 4.385 -17.961 1.00 89.94 84 SER A N 1
ATOM 692 C CA . SER A 1 84 ? 1.644 4.688 -19.404 1.00 89.94 84 SER A CA 1
ATOM 693 C C . SER A 1 84 ? 0.308 5.250 -19.867 1.00 89.94 84 SER A C 1
ATOM 695 O O . SER A 1 84 ? -0.739 4.788 -19.413 1.00 89.94 84 SER A O 1
ATOM 697 N N . ASP A 1 85 ? 0.342 6.095 -20.896 1.00 90.75 85 ASP A N 1
ATOM 698 C CA . ASP A 1 85 ? -0.831 6.716 -21.541 1.00 90.75 85 ASP A CA 1
ATOM 699 C C . ASP A 1 85 ? -1.766 5.718 -22.261 1.00 90.75 85 ASP A C 1
ATOM 701 O O . ASP A 1 85 ? -2.731 6.095 -22.918 1.00 90.75 85 ASP A O 1
ATOM 705 N N . SER A 1 86 ? -1.500 4.411 -22.162 1.00 88.50 86 SER A N 1
ATOM 706 C CA . SER A 1 86 ? -2.299 3.356 -22.799 1.00 88.50 86 SER A CA 1
ATOM 707 C C . SER A 1 86 ? -3.571 2.978 -22.015 1.00 88.50 86 SER A C 1
ATOM 709 O O . SER A 1 86 ? -4.150 1.918 -22.247 1.00 88.50 86 SER A O 1
ATOM 711 N N . TRP A 1 87 ? -3.970 3.763 -21.009 1.00 88.75 87 TRP A N 1
ATOM 712 C CA . TRP A 1 87 ? -5.278 3.685 -20.337 1.00 88.75 87 TRP A CA 1
ATOM 713 C C . TRP A 1 87 ? -5.640 5.022 -19.681 1.00 88.75 87 TRP A C 1
ATOM 715 O O . TRP A 1 87 ? -4.755 5.807 -19.361 1.00 88.75 87 TRP A O 1
ATOM 725 N N . ASP A 1 88 ? -6.933 5.231 -19.441 1.00 87.62 88 ASP A N 1
ATOM 726 C CA . ASP A 1 88 ? -7.476 6.387 -18.726 1.00 87.62 88 ASP A CA 1
ATOM 727 C C . ASP A 1 88 ? -8.161 5.917 -17.427 1.00 87.62 88 ASP A C 1
ATOM 729 O O . ASP A 1 88 ? -8.847 4.886 -17.411 1.00 87.62 88 ASP A O 1
ATOM 733 N N . GLY A 1 89 ? -7.980 6.674 -16.341 1.00 83.19 89 GLY A N 1
ATOM 734 C CA . GLY A 1 89 ? -8.598 6.431 -15.034 1.00 83.19 89 GLY A CA 1
ATOM 735 C C . GLY A 1 89 ? -10.114 6.676 -14.983 1.00 83.19 89 GLY A C 1
ATOM 736 O O . GLY A 1 89 ? -10.748 6.375 -13.978 1.00 83.19 89 GLY A O 1
ATOM 737 N N . LEU A 1 90 ? -10.720 7.192 -16.051 1.00 85.62 90 LEU A N 1
ATOM 738 C CA . LEU A 1 90 ? -12.170 7.334 -16.198 1.00 85.62 90 LEU A CA 1
ATOM 739 C C . LEU A 1 90 ? -12.811 6.129 -16.912 1.00 85.62 90 LEU A C 1
ATOM 741 O O . LEU A 1 90 ? -14.016 5.915 -16.784 1.00 85.62 90 LEU A O 1
ATOM 745 N N . ASN A 1 91 ? -12.027 5.287 -17.601 1.00 86.94 91 ASN A N 1
ATOM 746 C CA . ASN A 1 91 ? -12.547 4.166 -18.406 1.00 86.94 91 ASN A CA 1
ATOM 747 C C . ASN A 1 91 ? -13.255 3.073 -17.585 1.00 86.94 91 ASN A C 1
ATOM 749 O O . ASN A 1 91 ? -14.067 2.321 -18.124 1.00 86.94 91 ASN A O 1
ATOM 753 N N . TYR A 1 92 ? -12.947 2.951 -16.291 1.00 85.44 92 TYR A N 1
ATOM 754 C CA . TYR A 1 92 ? -13.617 2.006 -15.391 1.00 85.44 92 TYR A CA 1
ATOM 755 C C . TYR A 1 92 ? -14.864 2.594 -14.710 1.00 85.44 92 TYR A C 1
ATOM 757 O O . TYR A 1 92 ? -15.493 1.901 -13.909 1.00 85.44 92 TYR A O 1
ATOM 765 N N . GLY A 1 93 ? -15.236 3.838 -15.036 1.00 87.69 93 GLY A N 1
ATOM 766 C CA . GLY A 1 93 ? -16.418 4.510 -14.511 1.00 87.69 93 GLY A CA 1
ATOM 767 C C . GLY A 1 93 ? -17.711 3.716 -14.716 1.00 87.69 93 GLY A C 1
ATOM 768 O O . GLY A 1 93 ? -17.868 2.937 -15.666 1.00 87.69 93 GLY A O 1
ATOM 769 N N . VAL A 1 94 ? -18.642 3.907 -13.783 1.00 87.69 94 VAL A N 1
ATOM 770 C CA . VAL A 1 94 ? -19.991 3.338 -13.823 1.00 87.69 94 VAL A CA 1
ATOM 771 C C . VAL A 1 94 ? -20.955 4.358 -13.239 1.00 87.69 94 VAL A C 1
ATOM 773 O O . VAL A 1 94 ? -20.679 4.923 -12.180 1.00 87.69 94 VAL A O 1
ATOM 776 N N . ASP A 1 95 ? -22.081 4.578 -13.912 1.00 92.19 95 ASP A N 1
ATOM 777 C CA . ASP A 1 95 ? -23.158 5.399 -13.372 1.00 92.19 95 ASP A CA 1
ATOM 778 C C . ASP A 1 95 ? -23.785 4.726 -12.145 1.00 92.19 95 ASP A C 1
ATOM 780 O O . ASP A 1 95 ? -23.947 3.503 -12.092 1.00 92.19 95 ASP A O 1
ATOM 784 N N . TYR A 1 96 ? -24.148 5.536 -11.150 1.00 94.38 96 TYR A N 1
ATOM 785 C CA . TYR A 1 96 ? -24.801 5.050 -9.939 1.00 94.38 96 TYR A CA 1
ATOM 786 C C . TYR A 1 96 ? -26.250 4.631 -10.221 1.00 94.38 96 TYR A C 1
ATOM 788 O O . TYR A 1 96 ? -27.076 5.446 -10.633 1.00 94.38 96 TYR A O 1
ATOM 796 N N . ASP A 1 97 ? -26.572 3.371 -9.928 1.00 95.88 97 ASP A N 1
ATOM 797 C CA . ASP A 1 97 ? -27.916 2.811 -10.047 1.00 95.88 97 ASP A CA 1
ATOM 798 C C . ASP A 1 97 ? -28.585 2.727 -8.659 1.00 95.88 97 ASP A C 1
ATOM 800 O O . ASP A 1 97 ? -28.185 1.895 -7.837 1.00 95.88 97 ASP A O 1
ATOM 804 N N . PRO A 1 98 ? -29.625 3.528 -8.359 1.00 96.12 98 PRO A N 1
ATOM 805 C CA . PRO A 1 98 ? -30.299 3.488 -7.060 1.00 96.12 98 PRO A CA 1
ATOM 806 C C . PRO A 1 98 ? -31.051 2.172 -6.792 1.00 96.12 98 PRO A C 1
ATOM 808 O O . PRO A 1 98 ? -31.445 1.927 -5.653 1.00 96.12 98 PRO A O 1
ATOM 811 N N . ASN A 1 99 ? -31.246 1.316 -7.802 1.00 97.06 99 ASN A N 1
ATOM 812 C CA . ASN A 1 99 ? -31.930 0.026 -7.665 1.00 97.06 99 ASN A CA 1
ATOM 813 C C . ASN A 1 99 ? -30.988 -1.109 -7.219 1.00 97.06 99 ASN A C 1
ATOM 815 O O . ASN A 1 99 ? -31.453 -2.189 -6.851 1.00 97.06 99 ASN A O 1
ATOM 819 N N . LYS A 1 100 ? -29.666 -0.886 -7.234 1.00 94.62 100 LYS A N 1
ATOM 820 C CA . LYS A 1 100 ? -28.654 -1.856 -6.791 1.00 94.62 100 LYS A CA 1
ATOM 821 C C . LYS A 1 100 ? -28.133 -1.517 -5.397 1.00 94.62 100 LYS A C 1
ATOM 823 O O . LYS A 1 100 ? -27.915 -0.358 -5.055 1.00 94.62 100 LYS A O 1
ATOM 828 N N . LEU A 1 101 ? -27.807 -2.544 -4.610 1.00 96.25 101 LEU A N 1
ATOM 829 C CA . LEU A 1 101 ? -27.160 -2.366 -3.305 1.00 96.25 101 LEU A CA 1
ATOM 830 C C . LEU A 1 101 ? -25.855 -1.566 -3.447 1.00 96.25 101 LEU A C 1
ATOM 832 O O . LEU A 1 101 ? -24.934 -1.996 -4.140 1.00 96.25 101 LEU A O 1
ATOM 836 N N . PHE A 1 102 ? -25.757 -0.433 -2.746 1.00 94.12 102 PHE A N 1
ATOM 837 C CA . PHE A 1 102 ? -24.619 0.491 -2.823 1.00 94.12 102 PHE A CA 1
ATOM 838 C C . PHE A 1 102 ? -23.259 -0.213 -2.668 1.00 94.12 102 PHE A C 1
ATOM 840 O O . PHE A 1 102 ? -22.387 -0.076 -3.519 1.00 94.12 102 PHE A O 1
ATOM 847 N N . LEU A 1 103 ? -23.091 -1.050 -1.636 1.00 93.94 103 LEU A N 1
ATOM 848 C CA . LEU A 1 103 ? -21.826 -1.761 -1.399 1.00 93.94 103 LEU A CA 1
ATOM 849 C C . LEU A 1 103 ? -21.499 -2.824 -2.464 1.00 93.94 103 LEU A C 1
ATOM 851 O O . LEU A 1 103 ? -20.329 -3.154 -2.641 1.00 93.94 103 LEU A O 1
ATOM 855 N N . ALA A 1 104 ? -22.497 -3.342 -3.190 1.00 92.81 104 ALA A N 1
ATOM 856 C CA . ALA A 1 104 ? -22.258 -4.244 -4.316 1.00 92.81 104 ALA A CA 1
ATOM 857 C C . ALA A 1 104 ? -21.722 -3.471 -5.532 1.00 92.81 104 ALA A C 1
ATOM 859 O O . ALA A 1 104 ? -20.740 -3.900 -6.129 1.00 92.81 104 ALA A O 1
ATOM 860 N N . GLN A 1 105 ? -22.290 -2.296 -5.826 1.00 93.50 105 GLN A N 1
ATOM 861 C CA . GLN A 1 105 ? -21.781 -1.389 -6.866 1.00 93.50 105 GLN A CA 1
ATOM 862 C C . GLN A 1 105 ? -20.362 -0.900 -6.546 1.00 93.50 105 GLN A C 1
ATOM 864 O O . GLN A 1 105 ? -19.501 -0.883 -7.417 1.00 93.50 105 GLN A O 1
ATOM 869 N N . VAL A 1 106 ? -20.089 -0.572 -5.278 1.00 92.00 106 VAL A N 1
ATOM 870 C CA . VAL A 1 106 ? -18.740 -0.211 -4.815 1.00 92.00 106 VAL A CA 1
ATOM 871 C C . VAL A 1 106 ? -17.758 -1.375 -5.004 1.00 92.00 106 VAL A C 1
ATOM 873 O O . VAL A 1 106 ? -16.645 -1.148 -5.468 1.00 92.00 106 VAL A O 1
ATOM 876 N N . ARG A 1 107 ? -18.150 -2.626 -4.711 1.00 89.94 107 ARG A N 1
ATOM 877 C CA . ARG A 1 107 ? -17.306 -3.806 -4.984 1.00 89.94 107 ARG A CA 1
ATOM 878 C C . ARG A 1 107 ? -17.050 -4.003 -6.483 1.00 89.94 107 ARG A C 1
ATOM 880 O O . ARG A 1 107 ? -15.904 -4.245 -6.848 1.00 89.94 107 ARG A O 1
ATOM 887 N N . GLU A 1 108 ? -18.077 -3.884 -7.324 1.00 90.38 108 GLU A N 1
ATOM 888 C CA . GLU A 1 108 ? -17.950 -3.976 -8.788 1.00 90.38 108 GLU A CA 1
ATOM 889 C C . GLU A 1 108 ? -16.975 -2.912 -9.319 1.00 90.38 108 GLU A C 1
ATOM 891 O O . GLU A 1 108 ? -16.053 -3.222 -10.076 1.00 90.38 108 GLU A O 1
ATOM 896 N N . LEU A 1 109 ? -17.115 -1.669 -8.847 1.00 90.75 109 LEU A N 1
ATOM 897 C CA . LEU A 1 109 ? -16.199 -0.575 -9.157 1.00 90.75 109 LEU A CA 1
ATOM 898 C C . LEU A 1 109 ? -14.765 -0.906 -8.720 1.00 90.75 109 LEU A C 1
ATOM 900 O O . LEU A 1 109 ? -13.852 -0.723 -9.518 1.00 90.75 109 LEU A O 1
ATOM 904 N N . PHE A 1 110 ? -14.545 -1.439 -7.512 1.00 88.69 110 PHE A N 1
ATOM 905 C CA . PHE A 1 110 ? -13.208 -1.849 -7.053 1.00 88.69 110 PHE A CA 1
ATOM 906 C C . PHE A 1 110 ? -12.582 -2.966 -7.906 1.00 88.69 110 PHE A C 1
ATOM 908 O O . PHE A 1 110 ? -11.381 -2.928 -8.135 1.00 88.69 110 PHE A O 1
ATOM 915 N N . GLN A 1 111 ? -13.363 -3.937 -8.391 1.00 87.50 111 GLN A N 1
ATOM 916 C CA . GLN A 1 111 ? -12.878 -5.018 -9.270 1.00 87.50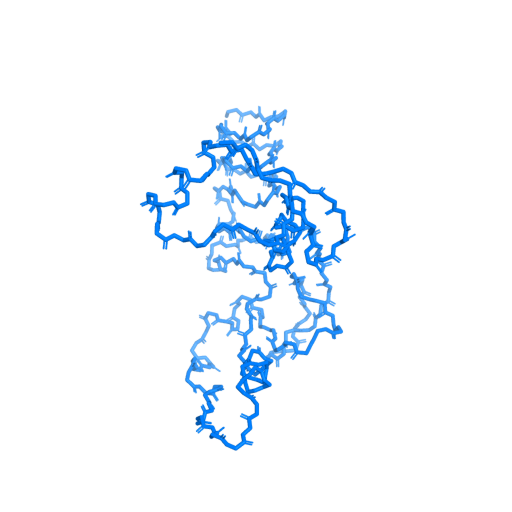 111 GLN A CA 1
ATOM 917 C C . GLN A 1 111 ? -12.480 -4.497 -10.664 1.00 87.50 111 GLN A C 1
ATOM 919 O O . GLN A 1 111 ? -11.467 -4.915 -11.238 1.00 87.50 111 GLN A O 1
ATOM 924 N N . ARG A 1 112 ? -13.278 -3.561 -11.199 1.00 87.44 112 ARG A N 1
ATOM 925 C CA . ARG A 1 112 ? -13.063 -2.914 -12.504 1.00 87.44 112 ARG A CA 1
ATOM 926 C C . ARG A 1 112 ? -11.973 -1.847 -12.485 1.00 87.44 112 ARG A C 1
ATOM 928 O O . ARG A 1 112 ? -11.332 -1.635 -13.509 1.00 87.44 112 ARG A O 1
ATOM 935 N N . THR A 1 113 ? -11.784 -1.174 -11.353 1.00 90.69 113 THR A N 1
ATOM 936 C CA . THR A 1 113 ? -10.699 -0.212 -11.137 1.00 90.69 113 THR A CA 1
ATOM 937 C C . THR A 1 113 ? -9.380 -0.976 -11.177 1.00 90.69 113 THR A C 1
ATOM 939 O O . THR A 1 113 ? -9.166 -1.839 -10.324 1.00 90.69 113 THR A O 1
ATOM 942 N N . PRO A 1 114 ? -8.478 -0.698 -12.132 1.00 91.94 114 PRO A N 1
ATOM 943 C CA . PRO A 1 114 ? -7.172 -1.325 -12.120 1.00 91.94 114 PRO A CA 1
ATOM 944 C C . PRO A 1 114 ? -6.421 -0.955 -10.838 1.00 91.94 114 PRO A C 1
ATOM 946 O O . PRO A 1 114 ? -6.556 0.152 -10.315 1.00 91.94 114 PRO A O 1
ATOM 949 N N . ALA A 1 115 ? -5.592 -1.870 -10.357 1.00 91.06 115 ALA A N 1
ATOM 950 C CA . ALA A 1 115 ? -4.664 -1.649 -9.263 1.00 91.06 115 ALA A CA 1
ATOM 951 C C . ALA A 1 115 ? -3.221 -1.763 -9.766 1.00 91.06 115 ALA A C 1
ATOM 953 O O . ALA A 1 115 ? -2.894 -2.593 -10.618 1.00 91.06 115 ALA A O 1
ATOM 954 N N . LEU A 1 116 ? -2.334 -0.941 -9.215 1.00 91.12 116 LEU A N 1
ATOM 955 C CA . LEU A 1 116 ? -0.902 -1.068 -9.443 1.00 91.12 116 LEU A CA 1
ATOM 956 C C . LEU A 1 116 ? -0.375 -2.314 -8.707 1.00 91.12 116 LEU A C 1
ATOM 958 O O . LEU A 1 116 ? -0.594 -2.468 -7.508 1.00 91.12 116 LEU A O 1
ATOM 962 N N . ALA A 1 117 ? 0.322 -3.199 -9.424 1.00 89.62 117 ALA A N 1
ATOM 963 C CA . ALA A 1 117 ? 0.714 -4.524 -8.939 1.00 89.62 117 ALA A CA 1
ATOM 964 C C . ALA A 1 117 ? 1.498 -4.517 -7.626 1.00 89.62 117 ALA A C 1
ATOM 966 O O . ALA A 1 117 ? 1.157 -5.267 -6.713 1.00 89.62 117 ALA A O 1
ATOM 967 N N . ASN A 1 118 ? 2.516 -3.671 -7.541 1.00 86.94 118 ASN A N 1
ATOM 968 C CA . ASN A 1 118 ? 3.234 -3.344 -6.320 1.00 86.94 118 ASN A CA 1
ATOM 969 C C . ASN A 1 118 ? 3.245 -1.828 -6.221 1.00 86.94 118 ASN A C 1
ATOM 971 O O . ASN A 1 118 ? 3.538 -1.172 -7.217 1.00 86.94 118 ASN A O 1
ATOM 975 N N . TYR A 1 119 ? 2.924 -1.273 -5.055 1.00 78.56 119 TYR A N 1
ATOM 976 C CA . TYR A 1 119 ? 2.753 0.168 -4.882 1.00 78.56 119 TYR A CA 1
ATOM 977 C C . TYR A 1 119 ? 4.100 0.899 -4.981 1.00 78.56 119 TYR A C 1
ATOM 979 O O . TYR A 1 119 ? 4.717 1.185 -3.960 1.00 78.56 119 TYR A O 1
ATOM 987 N N . THR A 1 120 ? 4.577 1.161 -6.199 1.00 73.81 120 THR A N 1
ATOM 988 C CA . THR A 1 120 ? 5.902 1.737 -6.445 1.00 73.81 120 THR A CA 1
ATOM 989 C C . THR A 1 120 ? 5.928 2.827 -7.508 1.00 73.81 120 THR A C 1
ATOM 991 O O . THR A 1 120 ? 5.105 2.874 -8.429 1.00 73.81 120 THR A O 1
ATOM 994 N N . VAL A 1 121 ? 6.929 3.704 -7.407 1.00 69.00 121 VAL A N 1
ATOM 995 C CA . VAL A 1 121 ? 7.253 4.666 -8.469 1.00 69.00 121 VAL A CA 1
ATOM 996 C C . VAL A 1 121 ? 8.143 3.961 -9.488 1.00 69.00 121 VAL A C 1
ATOM 998 O O . VAL A 1 121 ? 9.348 3.813 -9.324 1.00 69.00 121 VAL A O 1
ATOM 1001 N N . THR A 1 122 ? 7.524 3.465 -10.552 1.00 71.62 122 THR A N 1
ATOM 1002 C CA . THR A 1 122 ? 8.184 2.563 -11.507 1.00 71.62 122 THR A CA 1
ATOM 1003 C C . THR A 1 122 ? 9.310 3.216 -12.300 1.00 71.62 122 THR A C 1
ATOM 1005 O O . THR A 1 122 ? 10.254 2.536 -12.675 1.00 71.62 122 THR A O 1
ATOM 1008 N N . SER A 1 123 ? 9.232 4.522 -12.556 1.00 70.69 123 SER A N 1
ATOM 1009 C CA . SER A 1 123 ? 10.285 5.266 -13.260 1.00 70.69 123 SER A CA 1
ATOM 1010 C C . SER A 1 123 ? 11.597 5.351 -12.482 1.00 70.69 123 SER A C 1
ATOM 1012 O O . SER A 1 123 ? 12.610 5.740 -13.057 1.00 70.69 123 SER A O 1
ATOM 1014 N N . THR A 1 124 ? 11.574 5.024 -11.190 1.00 62.28 124 THR A N 1
ATOM 1015 C CA . THR A 1 124 ? 12.732 5.111 -10.304 1.00 62.28 124 THR A CA 1
ATOM 1016 C C . THR A 1 124 ? 13.141 3.746 -9.750 1.00 62.28 124 THR A C 1
ATOM 1018 O O . THR A 1 124 ? 14.318 3.555 -9.471 1.00 62.28 124 THR A O 1
ATOM 1021 N N . VAL A 1 125 ? 12.220 2.776 -9.661 1.00 64.88 125 VAL A N 1
ATOM 1022 C CA . VAL A 1 125 ? 12.529 1.356 -9.399 1.00 64.88 125 VAL A CA 1
ATOM 1023 C C . VAL A 1 125 ? 13.386 0.773 -10.527 1.00 64.88 125 VAL A C 1
ATOM 1025 O O . VAL A 1 125 ? 12.877 0.220 -11.503 1.00 64.88 125 VAL A O 1
ATOM 1028 N N . GLU A 1 126 ? 14.705 0.855 -10.370 1.00 67.38 126 GLU A N 1
ATOM 1029 C CA . GLU A 1 126 ? 15.659 0.126 -11.195 1.00 67.38 126 GLU A CA 1
ATOM 1030 C C . GLU A 1 126 ? 15.972 -1.217 -10.513 1.00 67.38 126 GLU A C 1
ATOM 1032 O O . GLU A 1 126 ? 16.559 -1.282 -9.438 1.00 67.38 126 GLU A O 1
ATOM 1037 N N . ASN A 1 127 ? 15.567 -2.324 -11.140 1.00 65.62 127 ASN A N 1
ATOM 1038 C CA . ASN A 1 127 ? 15.848 -3.696 -10.686 1.00 65.62 127 ASN A CA 1
ATOM 1039 C C . ASN A 1 127 ? 15.222 -4.130 -9.332 1.00 65.62 127 ASN A C 1
ATOM 1041 O O . ASN A 1 127 ? 15.646 -5.140 -8.772 1.00 65.62 127 ASN A O 1
ATOM 1045 N N . SER A 1 128 ? 14.195 -3.443 -8.807 1.00 70.62 128 SER A N 1
ATOM 1046 C CA . SER A 1 128 ? 13.578 -3.757 -7.493 1.00 70.62 128 SER A CA 1
ATOM 1047 C C . SER A 1 128 ? 12.121 -4.260 -7.569 1.00 70.62 128 SER A C 1
ATOM 1049 O O . SER A 1 128 ? 11.236 -3.779 -6.869 1.00 70.62 128 SER A O 1
ATOM 1051 N N . ASP A 1 129 ? 11.844 -5.265 -8.406 1.00 74.06 129 ASP A N 1
ATOM 1052 C CA . ASP A 1 129 ? 10.475 -5.734 -8.726 1.00 74.06 129 ASP A CA 1
ATOM 1053 C C . ASP A 1 129 ? 9.630 -6.258 -7.546 1.00 74.06 129 ASP A C 1
ATOM 1055 O O . ASP A 1 129 ? 8.401 -6.272 -7.623 1.00 74.06 129 ASP A O 1
ATOM 1059 N N . TYR A 1 130 ? 10.265 -6.736 -6.473 1.00 70.62 130 TYR A N 1
ATOM 1060 C CA . TYR A 1 130 ? 9.596 -7.330 -5.299 1.00 70.62 130 TYR A CA 1
ATOM 1061 C C . TYR A 1 130 ? 9.163 -6.291 -4.273 1.00 70.62 130 TYR A C 1
ATOM 1063 O O . TYR A 1 130 ? 8.390 -6.579 -3.360 1.00 70.62 130 TYR A O 1
ATOM 1071 N N . VAL A 1 131 ? 9.669 -5.078 -4.426 1.00 66.62 131 VAL A N 1
ATOM 1072 C CA . VAL A 1 131 ? 9.358 -3.963 -3.563 1.00 66.62 131 VAL A CA 1
ATOM 1073 C C . VAL A 1 131 ? 7.903 -3.579 -3.774 1.00 66.62 131 VAL A C 1
ATOM 1075 O O . VAL A 1 131 ? 7.476 -3.317 -4.894 1.00 66.62 131 VAL A O 1
ATOM 1078 N N . SER A 1 132 ? 7.148 -3.505 -2.685 1.00 66.94 132 SER A N 1
ATOM 1079 C CA . SER A 1 132 ? 5.883 -2.784 -2.634 1.00 66.94 132 SER A CA 1
ATOM 1080 C C . SER A 1 132 ? 5.998 -1.711 -1.561 1.00 66.94 132 SER A C 1
ATOM 1082 O O . SER A 1 132 ? 6.612 -1.939 -0.520 1.00 66.94 132 SER A O 1
ATOM 1084 N N . MET A 1 133 ? 5.409 -0.548 -1.828 1.00 67.31 133 MET A N 1
ATOM 1085 C CA . MET A 1 133 ? 5.532 0.670 -1.024 1.00 67.31 133 MET A CA 1
ATOM 1086 C C . MET A 1 133 ? 6.930 1.317 -1.023 1.00 67.31 133 MET A C 1
ATOM 1088 O O . MET A 1 133 ? 7.289 1.936 -0.030 1.00 67.31 133 MET A O 1
ATOM 1092 N N . ALA A 1 134 ? 7.677 1.264 -2.137 1.00 61.91 134 ALA A N 1
ATOM 1093 C CA . ALA A 1 134 ? 8.885 2.090 -2.309 1.00 61.91 134 ALA A CA 1
ATOM 1094 C C . ALA A 1 134 ? 9.042 2.741 -3.689 1.00 61.91 134 ALA A C 1
ATOM 1096 O O . ALA A 1 134 ? 8.317 2.463 -4.645 1.00 61.91 134 ALA A O 1
ATOM 1097 N N . ALA A 1 135 ? 10.028 3.623 -3.769 1.00 58.88 135 ALA A N 1
ATOM 1098 C CA . ALA A 1 135 ? 10.399 4.415 -4.927 1.00 58.88 135 ALA A CA 1
ATOM 1099 C C . ALA A 1 135 ? 11.917 4.583 -4.931 1.00 58.88 135 ALA A C 1
ATOM 1101 O O . ALA A 1 135 ? 12.524 4.587 -3.863 1.00 58.88 135 ALA A O 1
ATOM 1102 N N . HIS A 1 136 ? 12.493 4.747 -6.122 1.00 49.81 136 HIS A N 1
ATOM 1103 C CA . HIS A 1 136 ? 13.872 4.351 -6.412 1.00 49.81 136 HIS A CA 1
ATOM 1104 C C . HIS A 1 136 ? 13.986 2.813 -6.318 1.00 49.81 136 HIS A C 1
ATOM 1106 O O . HIS A 1 136 ? 12.964 2.147 -6.184 1.00 49.81 136 HIS A O 1
ATOM 1112 N N . LEU A 1 137 ? 15.076 2.137 -6.639 1.00 56.03 137 LEU A N 1
ATOM 1113 C CA . LEU A 1 137 ? 16.372 2.082 -5.971 1.00 56.03 137 LEU A CA 1
ATOM 1114 C C . LEU A 1 137 ? 17.413 2.051 -7.124 1.00 56.03 137 LEU A C 1
ATOM 1116 O O . LEU A 1 137 ? 17.099 1.522 -8.187 1.00 56.03 137 LEU A O 1
ATOM 1120 N N . LYS A 1 138 ? 18.640 2.586 -7.099 1.00 46.38 138 LYS A N 1
ATOM 1121 C CA . LYS A 1 138 ? 19.523 3.166 -6.065 1.00 46.38 138 LYS A CA 1
ATOM 1122 C C . LYS A 1 138 ? 19.022 4.456 -5.404 1.00 46.38 138 LYS A C 1
ATOM 1124 O O . LYS A 1 138 ? 18.293 5.212 -6.043 1.00 46.38 138 LYS A O 1
ATOM 1129 N N . ASN A 1 139 ? 19.558 4.781 -4.219 1.00 50.25 139 ASN A N 1
ATOM 1130 C CA . ASN A 1 139 ? 18.978 5.678 -3.206 1.00 50.25 139 ASN A CA 1
ATOM 1131 C C . ASN A 1 139 ? 17.664 5.079 -2.700 1.00 50.25 139 ASN A C 1
ATOM 1133 O O . ASN A 1 139 ? 16.662 5.146 -3.397 1.00 50.25 139 ASN A O 1
ATOM 1137 N N . CYS A 1 140 ? 17.662 4.377 -1.569 1.00 49.25 140 CYS A N 1
ATOM 1138 C CA . CYS A 1 140 ? 16.721 3.262 -1.404 1.00 49.25 140 CYS A CA 1
ATOM 1139 C C . CYS A 1 140 ? 16.062 3.227 -0.034 1.00 49.25 140 CYS A C 1
ATOM 1141 O O . CYS A 1 140 ? 16.698 3.510 0.977 1.00 49.25 140 CYS A O 1
ATOM 1143 N N . TYR A 1 141 ? 14.760 2.946 -0.005 1.00 52.44 141 TYR A N 1
ATOM 1144 C CA . TYR A 1 141 ? 13.954 3.632 0.991 1.00 52.44 141 TYR A CA 1
ATOM 1145 C C . TYR A 1 141 ? 12.597 2.988 1.246 1.00 52.44 141 TYR A C 1
ATOM 1147 O O . TYR A 1 141 ? 11.843 2.811 0.300 1.00 52.44 141 TYR A O 1
ATOM 1155 N N . LEU A 1 142 ? 12.243 2.727 2.509 1.00 51.31 142 LEU A N 1
ATOM 1156 C CA . LEU A 1 142 ? 10.891 2.402 3.017 1.00 51.31 142 LEU A CA 1
ATOM 1157 C C . LEU A 1 142 ? 10.008 1.413 2.227 1.00 51.31 142 LEU A C 1
ATOM 1159 O O . LEU A 1 142 ? 8.825 1.250 2.534 1.00 51.31 142 LEU A O 1
ATOM 1163 N N . THR A 1 143 ? 10.599 0.611 1.346 1.00 58.38 143 THR A N 1
ATOM 1164 C CA . THR A 1 143 ? 10.253 -0.804 1.234 1.00 58.38 143 THR A CA 1
ATOM 1165 C C . THR A 1 143 ? 10.012 -1.313 2.654 1.00 58.38 143 THR A C 1
ATOM 1167 O O . THR A 1 143 ? 10.830 -1.035 3.528 1.00 58.38 143 THR A O 1
ATOM 1170 N N . THR A 1 144 ? 8.912 -2.013 2.954 1.00 56.69 144 THR A N 1
ATOM 1171 C CA . THR A 1 144 ? 8.597 -2.337 4.367 1.00 56.69 144 THR A CA 1
ATOM 1172 C C . THR A 1 144 ? 9.729 -3.129 5.059 1.00 56.69 144 THR A C 1
ATOM 1174 O O . THR A 1 144 ? 9.879 -3.081 6.275 1.00 56.69 144 THR A O 1
ATOM 1177 N N . TYR A 1 145 ? 10.565 -3.785 4.254 1.00 53.47 145 TYR A N 1
ATOM 1178 C CA . TYR A 1 145 ? 11.925 -4.267 4.506 1.00 53.47 145 TYR A CA 1
ATOM 1179 C C . TYR A 1 145 ? 12.750 -3.895 3.250 1.00 53.47 145 TYR A C 1
ATOM 1181 O O . TYR A 1 145 ? 12.238 -4.162 2.168 1.00 53.47 145 TYR A O 1
ATOM 1189 N N . SER A 1 146 ? 13.948 -3.291 3.332 1.00 61.75 146 SER A N 1
ATOM 1190 C CA . SER A 1 146 ? 14.721 -2.795 2.159 1.00 61.75 146 SER A CA 1
ATOM 1191 C C . SER A 1 146 ? 16.225 -3.087 2.253 1.00 61.75 146 SER A C 1
ATOM 1193 O O . SER A 1 146 ? 16.840 -2.743 3.255 1.00 61.75 146 SER A O 1
ATOM 1195 N N . ASP A 1 147 ? 16.862 -3.628 1.213 1.00 58.81 147 ASP A N 1
ATOM 1196 C CA . ASP A 1 147 ? 18.275 -4.053 1.257 1.00 58.81 147 ASP A CA 1
ATOM 1197 C C . ASP A 1 147 ? 19.032 -3.952 -0.089 1.00 58.81 147 ASP A C 1
ATOM 1199 O O . ASP A 1 147 ? 18.421 -3.892 -1.151 1.00 58.81 147 ASP A O 1
ATOM 1203 N N . PHE A 1 148 ? 20.371 -3.911 -0.017 1.00 56.19 148 PHE A N 1
ATOM 1204 C CA . PHE A 1 148 ? 21.347 -3.829 -1.126 1.00 56.19 148 PHE A CA 1
ATOM 1205 C C . PHE A 1 148 ? 21.267 -2.605 -2.025 1.00 56.19 148 PHE A C 1
ATOM 1207 O O . PHE A 1 148 ? 21.044 -2.638 -3.235 1.00 56.19 148 PHE A O 1
ATOM 1214 N N . ASN A 1 149 ? 21.553 -1.503 -1.362 1.00 67.50 149 ASN A N 1
ATOM 1215 C CA . ASN A 1 149 ? 21.146 -0.191 -1.766 1.00 67.50 149 ASN A CA 1
ATOM 1216 C C . ASN A 1 149 ? 22.321 0.775 -1.578 1.00 67.50 149 ASN A C 1
ATOM 1218 O O . ASN A 1 149 ? 22.932 0.804 -0.511 1.00 67.50 149 ASN A O 1
ATOM 1222 N N . GLU A 1 150 ? 22.650 1.574 -2.592 1.00 47.41 150 GLU A N 1
ATOM 1223 C CA . GLU A 1 150 ? 23.422 2.802 -2.353 1.00 47.41 150 GLU A CA 1
ATOM 1224 C C . GLU A 1 150 ? 22.476 3.844 -1.743 1.00 47.41 150 GLU A C 1
ATOM 1226 O O . GLU A 1 150 ? 21.304 3.886 -2.127 1.00 47.41 150 GLU A O 1
ATOM 1231 N N . ASP A 1 151 ? 22.974 4.616 -0.775 1.00 56.97 151 ASP A N 1
ATOM 1232 C CA . ASP A 1 151 ? 22.252 5.621 0.016 1.00 56.97 151 ASP A CA 1
ATOM 1233 C C . ASP A 1 151 ? 20.895 5.122 0.545 1.00 56.97 151 ASP A C 1
ATOM 1235 O O . ASP A 1 151 ? 19.825 5.450 0.021 1.00 56.97 151 ASP A O 1
ATOM 1239 N N . CYS A 1 152 ? 20.929 4.267 1.575 1.00 59.50 152 CYS A N 1
ATOM 1240 C CA . CYS A 1 152 ? 19.758 3.504 2.013 1.00 59.50 152 CYS A CA 1
ATOM 1241 C C . CYS A 1 152 ? 19.184 3.896 3.387 1.00 59.50 152 CYS A C 1
ATOM 1243 O O . CYS A 1 152 ? 19.716 3.535 4.441 1.00 59.50 152 CYS A O 1
ATOM 1245 N N . LEU A 1 153 ? 18.046 4.587 3.396 1.00 54.59 153 LEU A N 1
ATOM 1246 C CA . LEU A 1 153 ? 17.499 5.220 4.597 1.00 54.59 153 LEU A CA 1
ATOM 1247 C C . LEU A 1 153 ? 16.048 4.798 4.880 1.00 54.59 153 LEU A C 1
ATOM 1249 O O . LEU A 1 153 ? 15.314 4.409 3.978 1.00 54.59 153 LEU A O 1
ATOM 1253 N N . TYR A 1 154 ? 15.636 4.926 6.141 1.00 50.41 154 TYR A N 1
ATOM 1254 C CA . TYR A 1 154 ? 14.299 4.641 6.676 1.00 50.41 154 TYR A CA 1
ATOM 1255 C C . TYR A 1 154 ? 13.514 3.486 6.007 1.00 50.41 154 TYR A C 1
ATOM 1257 O O . TYR A 1 154 ? 12.585 3.734 5.250 1.00 50.41 154 TYR A O 1
ATOM 1265 N N . ALA A 1 155 ? 13.755 2.219 6.352 1.00 66.38 155 ALA A N 1
ATOM 1266 C CA . ALA A 1 155 ? 12.716 1.176 6.311 1.00 66.38 155 ALA A CA 1
ATOM 1267 C C . ALA A 1 155 ? 12.344 0.707 7.716 1.00 66.38 155 ALA A C 1
ATOM 1269 O O . ALA A 1 155 ? 13.008 1.037 8.701 1.00 66.38 155 ALA A O 1
ATOM 1270 N N . SER A 1 156 ? 11.311 -0.142 7.810 1.00 66.00 156 SER A N 1
ATOM 1271 C CA . SER A 1 156 ? 11.077 -0.877 9.061 1.00 66.00 156 SER A CA 1
ATOM 1272 C C . SER A 1 156 ? 12.184 -1.912 9.346 1.00 66.00 156 SER A C 1
ATOM 1274 O O . SER A 1 156 ? 12.307 -2.359 10.483 1.00 66.00 156 SER A O 1
ATOM 1276 N N . PHE A 1 157 ? 12.993 -2.270 8.338 1.00 59.62 157 PHE A N 1
ATOM 1277 C CA . PHE A 1 157 ? 14.194 -3.108 8.450 1.00 59.62 157 PHE A CA 1
ATOM 1278 C C . PHE A 1 157 ? 15.129 -2.846 7.247 1.00 59.62 157 PHE A C 1
ATOM 1280 O O . PHE A 1 157 ? 14.681 -3.044 6.117 1.00 59.62 157 PHE A O 1
ATOM 1287 N N . ILE A 1 158 ? 16.380 -2.405 7.458 1.00 70.00 158 ILE A N 1
ATOM 1288 C CA . ILE A 1 158 ? 17.4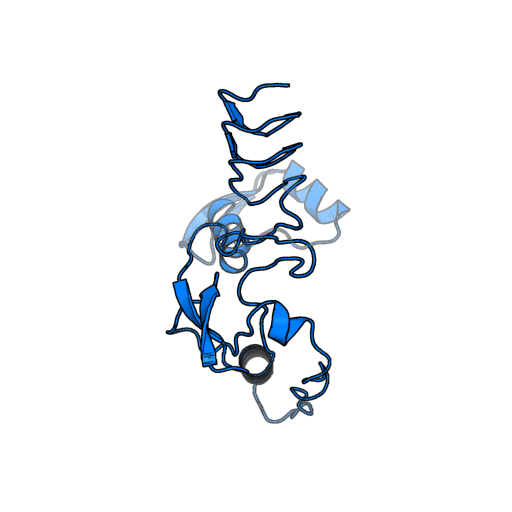04 -2.224 6.398 1.00 70.00 158 ILE A CA 1
ATOM 1289 C C . ILE A 1 158 ? 18.720 -2.911 6.747 1.00 70.00 158 ILE A C 1
ATOM 1291 O O . ILE A 1 158 ? 19.127 -2.949 7.907 1.00 70.00 158 ILE A O 1
ATOM 1295 N N . LEU A 1 159 ? 19.375 -3.454 5.719 1.00 61.78 159 LEU A N 1
ATOM 1296 C CA . LEU A 1 159 ? 20.546 -4.319 5.833 1.00 61.78 159 LEU A CA 1
ATOM 1297 C C . LEU A 1 159 ? 21.580 -4.059 4.725 1.00 61.78 159 LEU A C 1
ATOM 1299 O O . LEU A 1 159 ? 21.204 -3.747 3.591 1.00 61.78 159 LEU A O 1
ATOM 1303 N N . TYR A 1 160 ? 22.868 -4.249 5.049 1.00 59.66 160 TYR A N 1
ATOM 1304 C CA . TYR A 1 160 ? 24.007 -4.368 4.109 1.00 59.66 160 TYR A CA 1
ATOM 1305 C C . TYR A 1 160 ? 24.021 -3.360 2.953 1.00 59.66 160 TYR A C 1
ATOM 1307 O O . TYR A 1 160 ? 24.266 -3.695 1.793 1.00 59.66 160 TYR A O 1
ATOM 1315 N N . SER A 1 161 ? 23.706 -2.114 3.266 1.00 77.38 161 SER A N 1
ATOM 1316 C CA . SER A 1 161 ? 23.569 -1.053 2.281 1.00 77.38 161 SER A CA 1
ATOM 1317 C C . SER A 1 161 ? 24.595 0.051 2.568 1.00 77.38 161 SER A C 1
ATOM 1319 O O . SER A 1 161 ? 25.108 0.143 3.687 1.00 77.38 161 SER A O 1
ATOM 1321 N N . LYS A 1 162 ? 24.931 0.859 1.558 1.00 54.25 162 LYS A N 1
ATOM 1322 C CA . LYS A 1 162 ? 25.855 2.003 1.685 1.00 54.25 162 LYS A CA 1
ATOM 1323 C C . LYS A 1 162 ? 25.099 3.288 1.990 1.00 54.25 162 LYS A C 1
ATOM 1325 O O . LYS A 1 162 ? 23.901 3.357 1.715 1.00 54.25 162 LYS A O 1
ATOM 1330 N N . GLY A 1 163 ? 25.763 4.282 2.581 1.00 67.19 163 GLY A N 1
ATOM 1331 C CA . GLY A 1 163 ? 25.134 5.557 2.943 1.00 67.19 163 GLY A CA 1
ATOM 1332 C C . GLY A 1 163 ? 23.891 5.392 3.827 1.00 67.19 163 GLY A C 1
ATOM 1333 O O . GLY A 1 163 ? 22.882 6.064 3.616 1.00 67.19 163 GLY A O 1
ATOM 1334 N N . CYS A 1 164 ? 23.905 4.443 4.770 1.00 63.72 164 CYS A N 1
ATOM 1335 C CA . CYS A 1 164 ? 22.706 4.115 5.547 1.00 63.72 164 CYS A CA 1
ATOM 1336 C C . CYS A 1 164 ? 22.499 4.999 6.764 1.00 63.72 164 CYS A C 1
ATOM 1338 O O . CYS A 1 164 ? 23.375 5.105 7.621 1.00 63.72 164 CYS A O 1
ATOM 1340 N N . VAL A 1 165 ? 21.287 5.534 6.905 1.00 57.88 165 VAL A N 1
ATOM 1341 C CA . VAL A 1 165 ? 20.920 6.394 8.032 1.00 57.88 165 VAL A CA 1
ATOM 1342 C C . VAL A 1 165 ? 19.499 6.078 8.502 1.00 57.88 165 VAL A C 1
ATOM 1344 O O . VAL A 1 165 ? 18.578 5.970 7.696 1.00 57.88 165 VAL A O 1
ATOM 1347 N N . ASP A 1 166 ? 19.357 5.947 9.826 1.00 53.38 166 ASP A N 1
ATOM 1348 C CA . ASP A 1 166 ? 18.090 6.033 10.569 1.00 53.38 166 ASP A CA 1
ATOM 1349 C C . ASP A 1 166 ? 16.975 5.101 10.046 1.00 53.38 166 ASP A C 1
ATOM 1351 O O . ASP A 1 166 ? 15.925 5.508 9.555 1.00 53.38 166 ASP A O 1
ATOM 1355 N N . ASN A 1 167 ? 17.227 3.795 10.140 1.00 66.56 167 ASN A N 1
ATOM 1356 C CA . ASN A 1 167 ? 16.233 2.758 9.869 1.00 66.56 167 ASN A CA 1
ATOM 1357 C C . ASN A 1 167 ? 15.641 2.248 11.184 1.00 66.56 167 ASN A C 1
ATOM 1359 O O . ASN A 1 167 ? 16.349 2.178 12.186 1.00 66.56 167 ASN A O 1
ATOM 1363 N N . LEU A 1 168 ? 14.366 1.835 11.189 1.00 68.25 168 LEU A N 1
ATOM 1364 C CA . LEU A 1 168 ? 13.702 1.359 12.416 1.00 68.25 168 LEU A CA 1
ATOM 1365 C C . LEU A 1 168 ? 14.454 0.170 13.041 1.00 68.25 168 LEU A C 1
ATOM 1367 O O . LEU A 1 168 ? 14.526 0.046 14.261 1.00 68.25 168 LEU A O 1
ATOM 1371 N N . MET A 1 169 ? 15.030 -0.674 12.183 1.00 61.62 169 MET A N 1
ATOM 1372 C CA . MET A 1 169 ? 16.116 -1.597 12.496 1.00 61.62 169 MET A CA 1
ATOM 1373 C C . MET A 1 169 ? 17.150 -1.508 11.365 1.00 61.62 169 MET A C 1
ATOM 1375 O O . MET A 1 169 ? 16.782 -1.602 10.192 1.00 61.62 169 MET A O 1
ATOM 1379 N N . VAL A 1 170 ? 18.420 -1.303 11.723 1.00 62.62 170 VAL A N 1
ATOM 1380 C CA . VAL A 1 170 ? 19.582 -1.266 10.816 1.00 62.62 170 VAL A CA 1
ATOM 1381 C C . VAL A 1 170 ? 20.613 -2.273 11.295 1.00 62.62 170 VAL A C 1
ATOM 1383 O O . VAL A 1 170 ? 20.896 -2.302 12.493 1.00 62.62 170 VAL A O 1
ATOM 1386 N N . ASP A 1 171 ? 21.205 -3.049 10.389 1.00 69.62 171 ASP A N 1
ATOM 1387 C CA . ASP A 1 171 ? 22.290 -3.969 10.737 1.00 69.62 171 ASP A CA 1
ATOM 1388 C C . ASP A 1 171 ? 23.292 -4.172 9.579 1.00 69.62 171 ASP A C 1
ATOM 1390 O O . ASP A 1 171 ? 22.926 -4.162 8.402 1.00 69.62 171 ASP A O 1
ATOM 1394 N N . HIS A 1 172 ? 24.578 -4.299 9.930 1.00 76.81 172 HIS A N 1
ATOM 1395 C CA . HIS A 1 172 ? 25.729 -4.438 9.020 1.00 76.81 172 HIS A CA 1
ATOM 1396 C C . HIS A 1 172 ? 25.798 -3.446 7.831 1.00 76.81 172 HIS A C 1
ATOM 1398 O O . HIS A 1 172 ? 26.396 -3.746 6.796 1.00 76.81 172 HIS A O 1
ATOM 1404 N N . CYS A 1 173 ? 25.220 -2.253 7.963 1.00 74.94 173 CYS A N 1
ATOM 1405 C CA . CYS A 1 173 ? 25.381 -1.192 6.972 1.00 74.94 173 CYS A CA 1
ATOM 1406 C C . CYS A 1 173 ? 26.687 -0.410 7.174 1.00 74.94 173 CYS A C 1
ATOM 14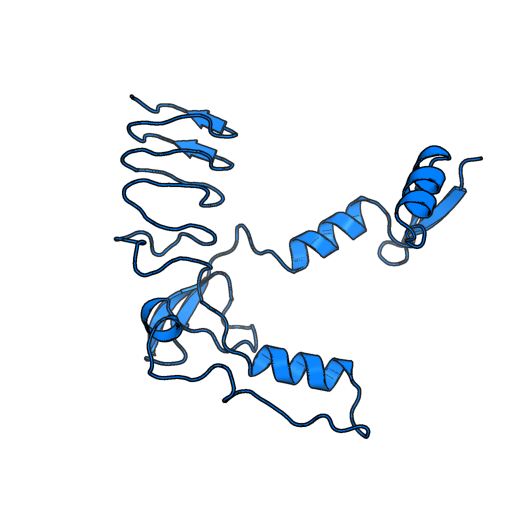08 O O . CYS A 1 173 ? 27.141 -0.211 8.302 1.00 74.94 173 CYS A O 1
ATOM 1410 N N . GLU A 1 174 ? 27.251 0.078 6.073 1.00 59.06 174 GLU A N 1
ATOM 1411 C CA . GLU A 1 174 ? 28.434 0.944 6.044 1.00 59.06 174 GLU A CA 1
ATOM 1412 C C . GLU A 1 174 ? 28.058 2.349 5.536 1.00 59.06 174 GLU A C 1
ATOM 1414 O O . GLU A 1 174 ? 27.010 2.532 4.907 1.00 59.06 174 GLU A O 1
ATOM 1419 N N . PHE A 1 175 ? 28.881 3.350 5.866 1.00 50.06 175 PHE A N 1
ATOM 1420 C CA . PHE A 1 175 ? 28.722 4.717 5.359 1.00 50.06 175 PHE A CA 1
ATOM 1421 C C . PHE A 1 175 ? 29.344 4.812 3.961 1.00 50.06 175 PHE A C 1
ATOM 1423 O O . PHE A 1 175 ? 30.582 4.649 3.866 1.00 50.06 175 PHE A O 1
#

pLDDT: mean 81.38, std 14.99, range [46.38, 97.56]

Foldseek 3Di:
DKDWAQAPPPRDIDIDDPVNVVVCVVVVHDDDNHDPVVVVVVVCVVPLLDDKEWDAQLPPRHIAIASDYPPDLAREHELVRVPDPPDDQCPLDDDDDPVDDPVVVVVSSRSSRYDYRACENVVADDPPRNFHPYYHPQLTEASCATEDHECYEEHCHYEQYEVYDHYVHYDPYYD

Sequence (175 aa):
MDETRVCQNCKKDFVIEPDDFLFYEKMKVPAPTFCSECRLVRRFAWRNEKSLYKRLCDKCGKGIVSVFSKETELTVYCGPCWWSDSWDGLNYGVDYDPNKLFLAQVRELFQRTPALANYTVTSTVENSDYVSMAAHLKNCYLTTYSDFNEDCLYASFILYSKGCVDNLMVDHCEF